Protein AF-A0A957MAH6-F1 (afdb_monomer)

Solvent-accessible surface area (backbone atoms only — not comparable to full-atom values): 4804 Å² total; per-residue (Å²): 60,29,36,29,43,46,39,74,62,76,23,29,43,35,35,32,36,20,35,79,84,72,44,86,72,48,76,79,41,78,46,40,67,57,34,80,68,52,80,43,92,81,86,79,91,58,71,95,49,66,96,57,68,67,38,83,46,75,49,62,50,64,86,84,59,74,62,47,55,48,72,47,80,68,88,87,81,132

Secondary structure (DSSP, 8-state):
-EEES---SS-EEEEEEEETTS-EEEEEEEE-SPP-S---------GGGTTS-EEEEEEEE--SSS---EEE------

Radius of gyration: 13.5 Å; Cα contacts (8 Å, |Δi|>4): 157; chains: 1; bounding box: 30×24×37 Å

pLDDT: mean 95.67, std 3.47, range [82.44, 98.75]

Nearest PDB structures (foldseek):
  2ii7-assembly2_D  TM=3.509E-01  e=5.591E+00  Anabaena sp.
  2ii7-assembly1_H  TM=3.502E-01  e=7.796E+00  Anabaena sp.
  2ii7-assembly2_E  TM=3.492E-01  e=9.730E+00  Anabaena sp.

Mean predicted aligned error: 2.75 Å

Sequence (78 aa):
ERPGGATDGVDAREALLLNNSAGYLATLERAKTPGDDTWRQRSFDLSAYAGQRVIVYFNVYNDGRNGRAWNYLDGVEV

Structure (mmCIF, N/CA/C/O backbone):
data_AF-A0A957MAH6-F1
#
_entry.id   AF-A0A957MAH6-F1
#
loop_
_atom_site.group_PDB
_atom_site.id
_atom_site.type_symbol
_atom_site.label_atom_id
_atom_site.label_alt_id
_atom_site.label_comp_id
_atom_site.label_asym_id
_atom_site.label_entity_id
_atom_site.label_seq_id
_atom_site.pdbx_PDB_ins_code
_atom_site.Cartn_x
_atom_site.Cartn_y
_atom_site.Cartn_z
_atom_site.occupancy
_atom_site.B_iso_or_equiv
_atom_site.auth_seq_id
_atom_site.auth_comp_id
_atom_site.auth_asym_id
_atom_site.auth_atom_id
_atom_site.pdbx_PDB_model_num
ATOM 1 N N . GLU A 1 1 ? 5.339 -8.103 0.837 1.00 96.00 1 GLU A N 1
ATOM 2 C CA . GLU A 1 1 ? 5.209 -7.436 -0.475 1.00 96.00 1 GLU A CA 1
ATOM 3 C C . GLU A 1 1 ? 6.382 -7.766 -1.394 1.00 96.00 1 GLU A C 1
ATOM 5 O O . GLU A 1 1 ? 7.441 -8.137 -0.895 1.00 96.00 1 GLU A O 1
ATOM 10 N N . ARG A 1 2 ? 6.205 -7.619 -2.709 1.00 97.88 2 ARG A N 1
ATOM 11 C CA . ARG A 1 2 ? 7.263 -7.685 -3.727 1.00 97.88 2 ARG A CA 1
ATOM 12 C C . ARG A 1 2 ? 7.072 -6.525 -4.710 1.00 97.88 2 ARG A C 1
ATOM 14 O O . ARG A 1 2 ? 6.240 -6.643 -5.618 1.00 97.88 2 ARG A O 1
ATOM 21 N N . PRO A 1 3 ? 7.804 -5.412 -4.531 1.00 96.56 3 PRO A N 1
ATOM 22 C CA . PRO A 1 3 ? 7.677 -4.255 -5.400 1.00 96.56 3 PRO A CA 1
ATOM 23 C C . PRO A 1 3 ? 8.378 -4.515 -6.730 1.00 96.56 3 PRO A C 1
ATOM 25 O O . PRO A 1 3 ? 9.487 -5.050 -6.760 1.00 96.56 3 PRO A O 1
ATOM 28 N N . GLY A 1 4 ? 7.752 -4.088 -7.820 1.00 96.31 4 GLY A N 1
ATOM 29 C CA . GLY A 1 4 ? 8.328 -4.173 -9.155 1.0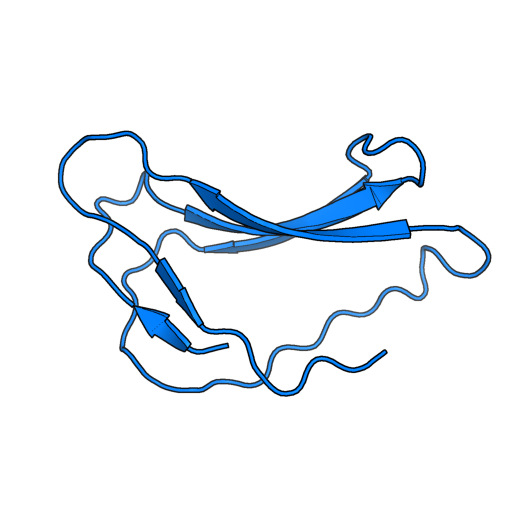0 96.31 4 GLY A CA 1
ATOM 30 C C . GLY A 1 4 ? 8.130 -2.884 -9.941 1.00 96.31 4 GLY A C 1
ATOM 31 O O . GLY A 1 4 ? 7.388 -1.982 -9.538 1.00 96.31 4 GLY A O 1
ATOM 32 N N . GLY A 1 5 ? 8.811 -2.828 -11.079 1.00 93.12 5 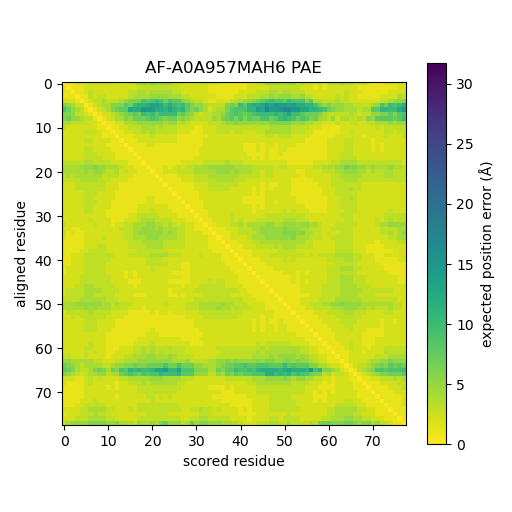GLY A N 1
ATOM 33 C CA . GLY A 1 5 ? 8.745 -1.702 -11.994 1.00 93.12 5 GLY A CA 1
ATOM 34 C C . GLY A 1 5 ? 9.736 -0.584 -11.690 1.00 93.12 5 GLY A C 1
ATOM 35 O O . GLY A 1 5 ? 10.292 -0.468 -10.594 1.00 93.12 5 GLY A O 1
ATOM 36 N N . ALA A 1 6 ? 9.972 0.233 -12.713 1.00 84.88 6 ALA A N 1
ATOM 37 C CA . ALA A 1 6 ? 10.777 1.440 -12.614 1.00 84.88 6 ALA A CA 1
ATOM 38 C C . ALA A 1 6 ? 9.883 2.615 -12.206 1.00 84.88 6 ALA A C 1
ATOM 40 O O . ALA A 1 6 ? 8.734 2.699 -12.629 1.00 84.88 6 ALA A O 1
ATOM 41 N N . THR A 1 7 ? 10.430 3.528 -11.416 1.00 82.44 7 THR A N 1
ATOM 42 C CA . THR A 1 7 ? 9.805 4.803 -11.041 1.00 82.44 7 THR A CA 1
ATOM 43 C C . THR A 1 7 ? 10.795 5.909 -11.353 1.00 82.44 7 THR A C 1
ATOM 45 O O . THR A 1 7 ? 12.010 5.717 -11.251 1.00 82.44 7 THR A O 1
ATOM 48 N N . ASP A 1 8 ? 10.269 7.059 -11.738 1.00 86.44 8 ASP A N 1
ATOM 49 C CA . ASP A 1 8 ? 11.001 8.301 -11.964 1.00 86.44 8 ASP A CA 1
ATOM 50 C C . ASP A 1 8 ? 11.074 9.186 -10.703 1.00 86.44 8 ASP A C 1
ATOM 52 O O . ASP A 1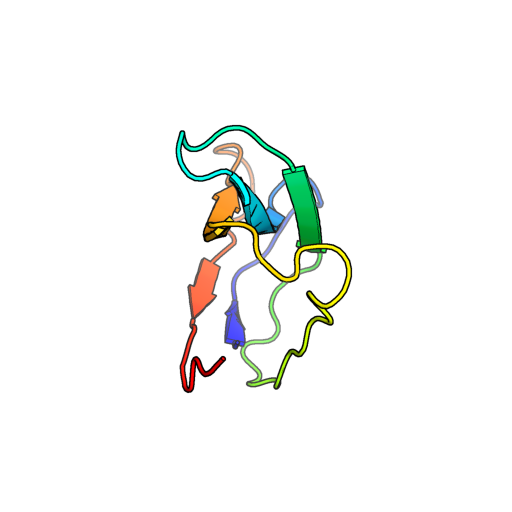 8 ? 11.515 10.335 -10.757 1.00 86.44 8 ASP A O 1
ATOM 56 N N . GLY A 1 9 ? 10.654 8.654 -9.550 1.00 86.44 9 GLY A N 1
ATOM 57 C CA . GLY A 1 9 ? 10.557 9.390 -8.292 1.00 86.44 9 GLY A CA 1
ATOM 58 C C . GLY A 1 9 ? 9.219 10.111 -8.095 1.00 86.44 9 GLY A C 1
ATOM 59 O O . GLY A 1 9 ? 9.032 10.762 -7.058 1.00 86.44 9 GLY A O 1
ATOM 60 N N . VAL A 1 10 ? 8.275 9.981 -9.033 1.00 91.06 10 VAL A N 1
ATOM 61 C CA . VAL A 1 10 ? 6.889 10.450 -8.899 1.00 91.06 10 VAL A CA 1
ATOM 62 C C . VAL A 1 10 ? 5.961 9.284 -8.567 1.00 91.06 10 VAL A C 1
ATOM 64 O O . VAL A 1 10 ? 5.211 9.377 -7.582 1.00 91.06 10 VAL A O 1
ATOM 67 N N . ASP A 1 11 ? 6.073 8.185 -9.319 1.00 94.25 11 ASP A N 1
ATOM 68 C CA . ASP A 1 11 ? 5.301 6.961 -9.096 1.00 94.25 11 ASP A CA 1
ATOM 69 C C . ASP A 1 11 ? 5.550 6.398 -7.696 1.00 94.25 11 ASP A C 1
ATOM 71 O O . ASP A 1 11 ? 6.689 6.350 -7.213 1.00 94.25 11 ASP A O 1
ATOM 75 N N . ALA A 1 12 ? 4.479 5.964 -7.036 1.00 93.94 12 ALA A N 1
ATOM 76 C CA . ALA A 1 12 ? 4.527 5.528 -5.651 1.00 93.94 12 ALA A CA 1
ATOM 77 C C . ALA A 1 12 ? 3.695 4.272 -5.416 1.00 93.94 12 ALA A C 1
ATOM 79 O O . ALA A 1 12 ? 2.569 4.164 -5.891 1.00 93.94 12 ALA A O 1
ATOM 80 N N . ARG A 1 13 ? 4.218 3.362 -4.598 1.00 95.12 13 AR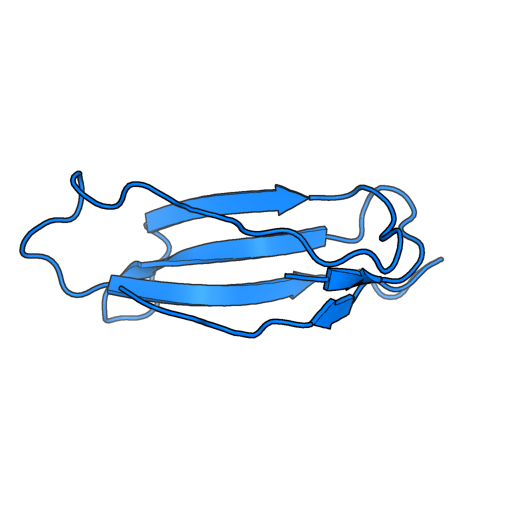G A N 1
ATOM 81 C CA . ARG A 1 13 ? 3.421 2.326 -3.930 1.00 95.12 13 ARG A CA 1
ATOM 82 C C . ARG A 1 13 ? 3.094 2.781 -2.517 1.00 95.12 13 ARG A C 1
ATOM 84 O O . ARG A 1 13 ? 3.934 3.413 -1.867 1.00 95.12 13 ARG A O 1
ATOM 91 N N . GLU A 1 14 ? 1.897 2.458 -2.055 1.00 96.94 14 GLU A N 1
ATOM 92 C CA . GLU A 1 14 ? 1.398 2.953 -0.780 1.00 96.94 14 GLU A CA 1
ATOM 93 C C . GLU A 1 14 ? 0.605 1.907 -0.006 1.00 96.94 14 GLU A C 1
ATOM 95 O O . GLU A 1 14 ? -0.141 1.107 -0.576 1.00 96.94 14 GLU A O 1
ATOM 100 N N . ALA A 1 15 ? 0.717 2.003 1.315 1.00 97.94 15 ALA A N 1
ATOM 101 C CA . ALA A 1 15 ? -0.244 1.467 2.260 1.00 97.94 15 ALA A CA 1
ATOM 102 C C . ALA A 1 15 ? -0.777 2.643 3.082 1.00 97.94 15 ALA A C 1
ATOM 104 O O . ALA A 1 15 ? -0.028 3.307 3.804 1.00 97.94 15 ALA A O 1
ATOM 105 N N . LEU A 1 16 ? -2.067 2.924 2.946 1.00 98.38 16 LEU A N 1
ATOM 106 C CA . LEU A 1 16 ? -2.755 3.973 3.686 1.00 98.38 16 LEU A CA 1
ATOM 107 C C . LEU A 1 16 ? -3.656 3.346 4.742 1.00 98.38 16 LEU A C 1
ATOM 109 O O . LEU A 1 16 ? -4.215 2.268 4.543 1.00 98.38 16 LEU A O 1
ATOM 113 N N . LEU A 1 17 ? -3.832 4.059 5.845 1.00 98.56 17 LEU A N 1
ATOM 114 C CA . LEU A 1 17 ? -4.849 3.761 6.833 1.00 98.56 17 LEU A CA 1
ATOM 115 C C . LEU A 1 17 ? -5.997 4.749 6.653 1.00 98.56 17 LEU A C 1
ATOM 117 O O . LEU A 1 17 ? -5.791 5.966 6.675 1.00 98.56 17 LEU A O 1
ATOM 121 N N . LEU A 1 18 ? -7.202 4.222 6.472 1.00 98.75 18 LEU A N 1
ATOM 122 C CA . LEU A 1 18 ? -8.426 4.995 6.318 1.00 98.75 18 LEU A CA 1
ATOM 123 C C . LEU A 1 18 ? -9.399 4.659 7.452 1.00 98.75 18 LEU A C 1
ATOM 125 O O . LEU A 1 18 ? -9.346 3.581 8.045 1.00 98.75 18 LEU A O 1
ATOM 129 N N . ASN A 1 19 ? -10.318 5.571 7.739 1.00 98.06 19 ASN A N 1
ATOM 130 C CA . ASN A 1 19 ? -11.447 5.304 8.618 1.00 98.06 19 ASN A CA 1
ATOM 131 C C . ASN A 1 19 ? -12.521 4.468 7.895 1.00 98.06 19 ASN A C 1
ATOM 133 O O . ASN A 1 19 ? -12.455 4.235 6.688 1.00 98.06 19 ASN A O 1
ATOM 137 N N . ASN A 1 20 ? -13.556 4.053 8.628 1.00 96.81 20 ASN A N 1
ATOM 138 C CA . ASN A 1 20 ? -14.647 3.226 8.095 1.00 96.81 20 ASN A CA 1
ATOM 139 C C . ASN A 1 20 ? -15.492 3.891 6.982 1.00 96.81 20 ASN A C 1
ATOM 141 O O . ASN A 1 20 ? -16.286 3.214 6.338 1.00 96.81 20 ASN A O 1
ATOM 145 N N . SER A 1 21 ? -15.331 5.195 6.752 1.00 97.44 21 SER A N 1
ATOM 146 C CA . SER A 1 21 ? -15.964 5.947 5.659 1.00 97.44 21 SER A CA 1
ATOM 147 C C . SER A 1 21 ? -14.979 6.265 4.524 1.00 97.44 21 SER A C 1
ATOM 149 O O . SER A 1 21 ? -15.227 7.178 3.741 1.00 97.44 21 SER A O 1
ATOM 151 N N . ALA A 1 22 ? -13.850 5.548 4.457 1.00 97.25 22 ALA A N 1
ATOM 152 C CA . ALA A 1 22 ? -12.752 5.756 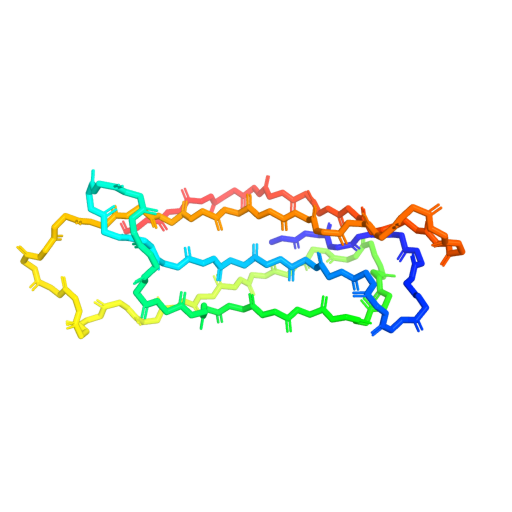3.509 1.00 97.25 22 ALA A CA 1
ATOM 153 C C . ALA A 1 22 ? -12.079 7.145 3.583 1.00 97.25 22 ALA A C 1
ATOM 155 O O . ALA A 1 22 ? -11.384 7.558 2.658 1.00 97.25 22 ALA A O 1
ATOM 156 N N . GLY A 1 23 ? -12.242 7.866 4.696 1.00 98.31 23 GLY A N 1
ATOM 157 C CA . GLY A 1 23 ? -11.490 9.090 4.965 1.00 98.31 23 GLY A CA 1
ATOM 158 C C . GLY A 1 23 ? -10.065 8.777 5.419 1.00 9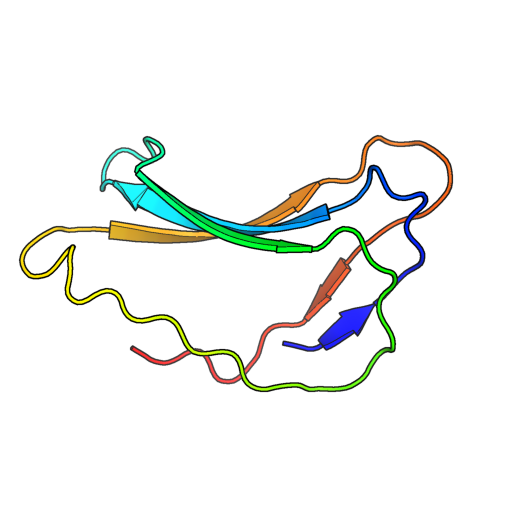8.31 23 GLY A C 1
ATOM 159 O O . GLY A 1 23 ? -9.854 7.856 6.203 1.00 98.31 23 GLY A O 1
ATOM 160 N N . TYR A 1 24 ? -9.089 9.549 4.947 1.00 98.25 24 TYR A N 1
ATOM 161 C CA . TYR A 1 24 ? -7.677 9.385 5.305 1.00 98.25 24 TYR A CA 1
ATOM 162 C C . TYR A 1 24 ? -7.433 9.528 6.818 1.00 98.25 24 TYR A C 1
ATOM 164 O O . TYR A 1 24 ? -7.922 10.474 7.437 1.00 98.25 24 TYR A O 1
ATOM 172 N N . LEU A 1 25 ? -6.648 8.609 7.392 1.00 98.31 25 LEU A N 1
ATOM 173 C CA . LEU A 1 25 ? -6.130 8.696 8.762 1.00 98.31 25 LEU A CA 1
ATOM 174 C C . LEU A 1 25 ? -4.609 8.860 8.774 1.00 98.31 25 LEU A C 1
ATOM 176 O O . LEU A 1 25 ? -4.097 9.775 9.414 1.00 98.31 25 LEU A O 1
ATOM 180 N N . ALA A 1 26 ? -3.887 7.981 8.074 1.00 98.31 26 ALA A N 1
ATOM 181 C CA . ALA A 1 26 ? -2.428 7.984 8.065 1.00 98.31 26 ALA A CA 1
ATOM 182 C C . ALA A 1 26 ? -1.842 7.304 6.824 1.00 98.31 26 ALA A C 1
ATOM 184 O O . ALA A 1 26 ? -2.497 6.514 6.146 1.00 98.31 26 ALA A O 1
ATOM 185 N N . THR A 1 27 ? -0.567 7.580 6.567 1.00 98.19 27 THR A N 1
ATOM 186 C CA . THR A 1 27 ? 0.258 6.820 5.623 1.00 98.19 27 THR A CA 1
ATOM 187 C C . THR A 1 27 ? 1.087 5.817 6.419 1.00 98.19 27 THR A C 1
ATOM 189 O O . THR A 1 27 ? 1.898 6.231 7.243 1.00 98.19 27 THR A O 1
ATOM 192 N N . LEU A 1 28 ? 0.888 4.517 6.187 1.00 98.00 28 LEU A N 1
ATOM 193 C CA . LEU A 1 28 ? 1.719 3.459 6.778 1.00 98.00 28 LEU A CA 1
ATOM 194 C C . LEU A 1 28 ? 3.023 3.300 5.991 1.00 98.00 28 LEU A C 1
ATOM 196 O O . LEU A 1 28 ? 4.098 3.145 6.563 1.00 98.00 28 LEU A O 1
ATOM 200 N N . GLU A 1 29 ? 2.928 3.397 4.666 1.00 96.75 29 GLU A N 1
ATOM 201 C CA . GLU A 1 29 ? 4.070 3.391 3.763 1.00 96.75 29 GLU A CA 1
ATOM 202 C C . GLU A 1 29 ? 3.772 4.222 2.516 1.00 96.75 29 GLU A C 1
ATOM 204 O O . GLU A 1 29 ? 2.683 4.134 1.950 1.00 96.75 29 GLU A O 1
ATOM 209 N N . ARG A 1 30 ? 4.774 4.978 2.059 1.00 95.62 30 ARG A N 1
ATOM 210 C CA . ARG A 1 30 ? 4.833 5.524 0.703 1.00 95.62 30 ARG A CA 1
ATOM 211 C C . ARG A 1 30 ? 6.253 5.392 0.175 1.00 95.62 30 ARG A C 1
ATOM 213 O O . ARG A 1 30 ? 7.161 6.057 0.671 1.00 95.62 30 ARG A O 1
ATOM 220 N N . ALA A 1 31 ? 6.438 4.575 -0.853 1.00 94.56 31 ALA A N 1
ATOM 221 C CA . ALA A 1 31 ? 7.744 4.348 -1.453 1.00 94.56 31 ALA A CA 1
ATOM 222 C C . ALA A 1 31 ? 7.746 4.732 -2.934 1.00 94.56 31 ALA A C 1
ATOM 224 O O . ALA A 1 31 ? 6.929 4.250 -3.716 1.00 94.56 31 ALA A O 1
ATOM 225 N N . LYS A 1 32 ? 8.700 5.595 -3.299 1.00 94.56 32 LYS A N 1
ATOM 226 C CA . LYS A 1 32 ? 8.925 6.100 -4.664 1.00 94.56 32 LYS A CA 1
ATOM 227 C C . LYS A 1 32 ? 10.225 5.589 -5.284 1.00 94.56 32 LYS A C 1
ATOM 229 O O . LYS A 1 32 ? 10.766 6.194 -6.199 1.00 94.56 32 LYS A O 1
ATOM 234 N N . THR A 1 33 ? 10.792 4.534 -4.709 1.00 93.19 33 THR A N 1
ATOM 235 C CA . THR A 1 33 ? 12.001 3.887 -5.221 1.00 93.19 33 THR A CA 1
ATOM 236 C C . THR A 1 33 ? 11.630 2.736 -6.149 1.00 93.19 33 THR A C 1
ATOM 238 O O . THR A 1 33 ? 10.581 2.114 -5.925 1.00 93.19 33 THR A O 1
ATOM 241 N N . PRO A 1 34 ? 12.467 2.427 -7.160 1.00 93.31 34 PRO A N 1
ATOM 242 C CA . PRO A 1 34 ? 12.238 1.286 -8.039 1.00 93.31 34 PRO A CA 1
ATOM 243 C C . PRO A 1 34 ? 12.041 -0.002 -7.253 1.00 93.31 34 PRO A C 1
ATOM 245 O O . PRO A 1 34 ? 12.639 -0.199 -6.191 1.00 93.31 34 PRO A O 1
ATOM 248 N N . GLY A 1 35 ? 11.175 -0.861 -7.778 1.00 94.44 35 GLY A N 1
ATOM 249 C CA . GLY A 1 35 ? 11.084 -2.228 -7.303 1.00 94.44 35 GLY A CA 1
ATOM 250 C C . GLY A 1 35 ? 12.333 -3.011 -7.692 1.00 94.44 35 GLY A C 1
ATOM 251 O O . GLY A 1 35 ? 12.987 -2.715 -8.689 1.00 94.44 35 GLY A O 1
ATOM 252 N N . ASP A 1 36 ? 12.651 -4.023 -6.901 1.00 95.81 36 ASP A N 1
ATOM 253 C CA . ASP A 1 36 ? 13.760 -4.948 -7.152 1.00 95.81 36 ASP A CA 1
ATOM 254 C C . ASP A 1 36 ? 13.282 -6.405 -7.233 1.00 95.81 36 ASP A C 1
ATOM 256 O O . ASP A 1 36 ? 14.075 -7.336 -7.098 1.00 95.81 36 ASP A O 1
ATOM 260 N N . ASP A 1 37 ? 11.968 -6.599 -7.394 1.00 96.75 37 ASP A N 1
ATOM 261 C CA . ASP A 1 37 ? 11.301 -7.893 -7.529 1.00 96.75 37 ASP A CA 1
ATOM 262 C C . ASP A 1 37 ? 11.668 -8.911 -6.432 1.00 96.75 37 ASP A C 1
ATOM 264 O O . ASP A 1 37 ? 11.567 -10.123 -6.619 1.00 96.75 37 ASP A O 1
ATOM 268 N N . THR A 1 38 ? 12.028 -8.427 -5.240 1.00 98.00 38 THR A N 1
ATOM 269 C CA . THR 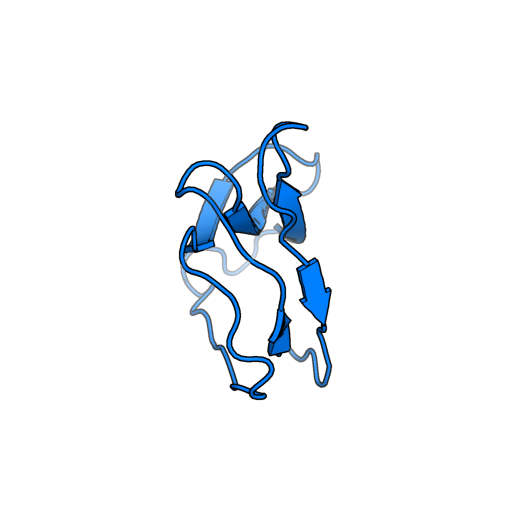A 1 38 ? 12.357 -9.269 -4.085 1.00 98.00 38 THR A CA 1
ATOM 270 C C . THR A 1 38 ? 11.256 -9.212 -3.027 1.00 98.00 38 THR A C 1
ATOM 272 O O . THR A 1 38 ? 10.806 -8.135 -2.629 1.00 98.00 38 THR A O 1
ATOM 275 N N . TRP A 1 39 ? 10.817 -10.381 -2.548 1.00 98.31 39 TRP A N 1
ATOM 276 C CA . TRP A 1 39 ? 9.832 -10.481 -1.470 1.00 98.31 39 TRP A CA 1
ATOM 277 C C . TRP A 1 39 ? 10.405 -9.976 -0.144 1.00 98.31 39 TRP A C 1
ATOM 279 O O . TRP A 1 39 ? 11.493 -10.370 0.269 1.00 98.31 39 TRP A O 1
ATOM 289 N N . ARG A 1 40 ? 9.643 -9.124 0.542 1.00 96.88 40 ARG A N 1
ATOM 290 C CA . ARG A 1 40 ? 9.952 -8.613 1.881 1.00 96.88 40 ARG A CA 1
ATOM 291 C C . ARG A 1 40 ? 8.713 -8.613 2.756 1.00 96.88 40 ARG A C 1
ATOM 293 O O . ARG A 1 40 ? 7.631 -8.226 2.310 1.00 96.88 40 ARG A O 1
ATOM 300 N N . GLN A 1 41 ? 8.881 -8.996 4.015 1.00 97.62 41 GLN A N 1
ATOM 301 C CA . GLN A 1 41 ? 7.843 -8.823 5.024 1.00 97.62 41 GLN A CA 1
ATOM 302 C C . GLN A 1 41 ? 7.781 -7.354 5.456 1.00 97.62 41 GLN A C 1
ATOM 304 O O . GLN A 1 41 ? 8.809 -6.686 5.586 1.00 97.62 41 GLN A O 1
ATOM 309 N N . ARG A 1 42 ? 6.563 -6.852 5.659 1.00 97.19 42 ARG A N 1
ATOM 310 C CA . ARG A 1 42 ? 6.285 -5.520 6.205 1.00 97.19 42 ARG A CA 1
ATOM 311 C C . ARG A 1 42 ? 5.366 -5.697 7.404 1.00 97.19 42 ARG A C 1
ATOM 313 O O . ARG A 1 42 ? 4.519 -6.583 7.389 1.00 97.19 42 ARG A O 1
ATOM 320 N N . SER A 1 43 ? 5.565 -4.880 8.428 1.00 98.00 43 SER A N 1
ATOM 321 C CA . SER A 1 43 ? 4.744 -4.872 9.635 1.00 98.00 43 SER A CA 1
ATOM 322 C C . SER A 1 43 ? 4.548 -3.429 10.079 1.00 98.00 43 SER A C 1
ATOM 324 O O . SER A 1 43 ? 5.469 -2.615 9.966 1.00 98.00 43 SER A O 1
ATOM 326 N N . PHE A 1 44 ? 3.341 -3.119 10.540 1.00 97.44 44 PHE A N 1
ATOM 327 C CA . PHE A 1 44 ? 2.930 -1.782 10.944 1.00 97.44 44 PHE A CA 1
ATOM 328 C C . PHE A 1 44 ? 2.202 -1.883 12.281 1.00 97.44 44 PHE A C 1
ATOM 330 O O . PHE A 1 44 ? 1.262 -2.664 12.412 1.00 97.44 44 PHE A O 1
ATOM 337 N N . ASP A 1 45 ? 2.619 -1.088 13.265 1.00 97.69 45 ASP A N 1
ATOM 338 C CA . ASP A 1 4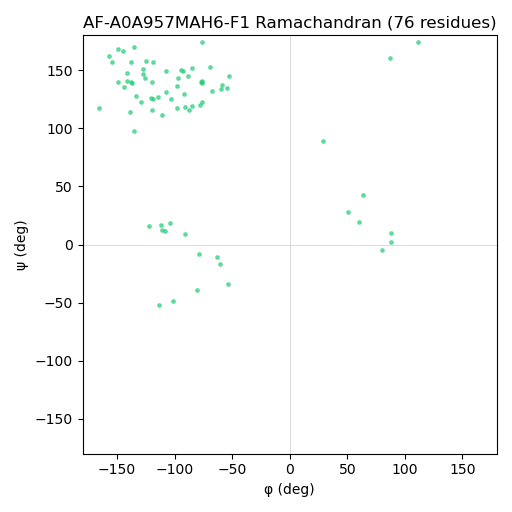5 ? 1.898 -0.997 14.532 1.00 97.69 45 ASP A CA 1
ATOM 339 C C . ASP A 1 45 ? 0.656 -0.111 14.367 1.00 97.69 45 ASP A C 1
ATOM 341 O O . ASP A 1 45 ? 0.756 1.066 14.013 1.00 97.69 45 ASP A O 1
ATOM 345 N N . LEU A 1 46 ? -0.519 -0.687 14.625 1.00 97.69 46 LEU A N 1
ATOM 346 C CA . LEU A 1 46 ? -1.811 -0.001 14.572 1.00 97.69 46 LEU A CA 1
ATOM 347 C C . LEU A 1 46 ? -2.414 0.237 15.967 1.00 97.69 46 LEU A C 1
ATOM 349 O O . LEU A 1 46 ? -3.578 0.628 16.064 1.00 97.69 46 LEU A O 1
ATOM 353 N N . SER A 1 47 ? -1.649 0.038 17.046 1.00 97.75 47 SER A N 1
ATOM 354 C CA . SER A 1 47 ? -2.108 0.176 18.438 1.00 97.75 47 SER A CA 1
ATOM 355 C C . SER A 1 47 ? -2.756 1.533 18.741 1.00 97.75 47 SER A C 1
ATOM 357 O O . SER A 1 47 ? -3.746 1.598 19.471 1.00 97.75 47 SER A O 1
ATOM 359 N N . ALA A 1 48 ? -2.282 2.608 18.103 1.00 97.81 48 ALA A N 1
ATOM 360 C CA . ALA A 1 48 ? -2.858 3.953 18.204 1.00 97.81 48 ALA A CA 1
ATOM 361 C C . ALA A 1 48 ? -4.322 4.053 17.718 1.00 97.81 48 ALA A C 1
ATOM 363 O O . ALA A 1 48 ? -5.018 5.014 18.045 1.00 97.81 48 ALA A O 1
ATOM 364 N N . TYR A 1 49 ? -4.799 3.067 16.956 1.00 97.00 49 TYR A N 1
ATOM 365 C CA . TYR A 1 49 ? -6.153 2.994 16.402 1.00 97.00 49 TYR A CA 1
ATOM 366 C C . TYR A 1 49 ? -6.993 1.882 17.047 1.00 97.00 49 TYR A C 1
ATOM 368 O O . TYR A 1 49 ? -8.065 1.544 16.541 1.00 97.00 49 TYR A O 1
ATOM 376 N N . ALA A 1 50 ? -6.535 1.304 18.164 1.00 97.25 50 ALA A N 1
ATOM 377 C CA . ALA A 1 50 ? -7.258 0.258 18.878 1.00 97.25 50 ALA A CA 1
ATOM 378 C C . ALA A 1 50 ? -8.694 0.695 19.226 1.00 97.25 50 ALA A C 1
ATOM 380 O O . ALA A 1 50 ? -8.944 1.813 19.677 1.00 97.25 50 ALA A O 1
ATOM 381 N N . GLY A 1 51 ? -9.655 -0.201 18.992 1.00 97.56 51 GLY A N 1
ATOM 382 C CA . GLY A 1 51 ? -11.081 0.071 19.190 1.00 97.56 51 GLY A CA 1
ATOM 383 C C . GLY A 1 51 ? -11.761 0.851 18.056 1.00 97.56 51 GLY A C 1
ATOM 384 O O . GLY A 1 51 ? -12.982 0.999 18.084 1.00 97.56 51 GLY A O 1
ATOM 385 N N . GLN A 1 52 ? -11.023 1.312 17.040 1.00 97.56 52 GLN A N 1
ATOM 386 C CA . GLN A 1 52 ? -11.592 1.942 15.846 1.00 97.56 52 GLN A CA 1
ATOM 387 C C . GLN A 1 52 ? -11.779 0.922 14.717 1.00 97.56 52 GLN A C 1
ATOM 389 O O . GLN A 1 52 ? -11.020 -0.037 14.583 1.00 97.56 52 GLN A O 1
ATOM 394 N N . ARG A 1 53 ? -12.777 1.151 13.856 1.00 97.81 53 ARG A N 1
ATOM 395 C CA . ARG A 1 53 ? -12.869 0.457 12.563 1.00 97.81 53 ARG A CA 1
ATOM 396 C C . ARG A 1 53 ? -12.030 1.208 11.539 1.00 97.81 53 ARG A C 1
ATOM 398 O O . ARG A 1 53 ? -12.313 2.372 11.245 1.00 97.81 53 ARG A O 1
ATOM 405 N N . VAL A 1 54 ? -11.036 0.522 10.993 1.00 98.00 54 VAL A N 1
ATOM 406 C CA . VAL A 1 54 ? -10.097 1.062 10.009 1.00 98.00 54 VAL A CA 1
ATOM 407 C C . VAL A 1 54 ? -10.076 0.201 8.752 1.00 98.00 54 VAL A C 1
ATOM 409 O O . VAL A 1 54 ? -10.442 -0.973 8.781 1.00 98.00 54 VAL A O 1
ATOM 412 N N . ILE A 1 55 ? -9.640 0.796 7.648 1.00 98.38 55 ILE A N 1
ATOM 413 C CA . ILE A 1 55 ? -9.410 0.131 6.368 1.00 98.38 55 ILE A CA 1
ATOM 414 C C . ILE A 1 55 ? -7.930 0.303 6.039 1.00 98.38 55 ILE A C 1
ATOM 416 O O . ILE A 1 55 ? -7.438 1.431 5.984 1.00 98.38 55 ILE A O 1
ATOM 420 N N . VAL A 1 56 ? -7.226 -0.801 5.799 1.00 97.62 56 VAL A N 1
ATOM 421 C CA . VAL A 1 56 ? -5.887 -0.756 5.202 1.00 97.62 56 VAL A CA 1
ATOM 422 C C . VAL A 1 56 ? -6.059 -0.758 3.688 1.00 97.62 56 VAL A C 1
ATOM 424 O O . VAL A 1 56 ? -6.591 -1.709 3.117 1.00 97.62 56 VAL A O 1
ATOM 427 N N . TYR A 1 57 ? -5.653 0.330 3.043 1.00 98.00 57 TYR A N 1
ATOM 428 C CA . TYR A 1 57 ? -5.797 0.528 1.608 1.00 98.00 57 TYR A CA 1
ATOM 429 C C . TYR A 1 57 ? -4.430 0.485 0.933 1.00 98.00 57 TYR A C 1
ATOM 431 O O . TYR A 1 57 ? -3.604 1.381 1.107 1.00 98.00 57 TYR A O 1
ATOM 439 N N . PHE A 1 58 ? -4.207 -0.564 0.148 1.00 97.69 58 PHE A N 1
ATOM 440 C CA . PHE A 1 58 ? -3.011 -0.711 -0.669 1.00 97.69 58 PHE A CA 1
ATOM 441 C C . PHE A 1 58 ? -3.262 -0.132 -2.051 1.00 97.69 58 PHE A C 1
ATOM 443 O O . PHE A 1 58 ? -4.255 -0.471 -2.697 1.00 97.69 58 PHE A O 1
ATOM 450 N N . ASN A 1 59 ? -2.360 0.723 -2.520 1.00 97.06 59 ASN A N 1
ATOM 451 C CA . ASN A 1 59 ? -2.479 1.297 -3.850 1.00 97.06 59 ASN A CA 1
ATOM 452 C C . ASN A 1 59 ? -1.120 1.496 -4.520 1.00 97.06 59 ASN A C 1
ATOM 454 O O . ASN A 1 59 ? -0.061 1.421 -3.892 1.00 97.06 59 ASN A O 1
ATOM 458 N N . VAL A 1 60 ? -1.184 1.745 -5.825 1.00 96.12 60 VAL A N 1
ATOM 459 C CA . VAL A 1 60 ? -0.059 2.252 -6.594 1.00 96.12 60 VAL A CA 1
ATOM 460 C C . VAL A 1 60 ? -0.537 3.458 -7.386 1.00 96.12 60 VAL A C 1
ATOM 462 O O . VAL A 1 60 ? -1.476 3.362 -8.177 1.00 96.12 60 VAL A O 1
ATOM 465 N N . TYR A 1 61 ? 0.128 4.583 -7.175 1.00 93.88 61 TYR A N 1
ATOM 466 C CA . TYR A 1 61 ? -0.024 5.788 -7.964 1.00 93.88 61 TYR A CA 1
ATOM 467 C C . TYR A 1 61 ? 0.987 5.757 -9.108 1.00 93.88 61 TYR A C 1
ATOM 469 O O . TYR A 1 61 ? 2.193 5.743 -8.858 1.00 93.88 61 TYR A O 1
ATOM 477 N N . ASN A 1 62 ? 0.480 5.767 -10.340 1.00 94.62 62 ASN A N 1
ATOM 478 C CA . ASN A 1 62 ? 1.276 6.005 -11.538 1.00 94.62 62 ASN A CA 1
ATOM 479 C C . ASN A 1 62 ? 0.817 7.323 -12.165 1.00 94.62 62 ASN A C 1
ATOM 481 O O . ASN A 1 62 ? -0.382 7.490 -12.406 1.00 94.62 62 ASN A O 1
ATOM 485 N N . ASP A 1 63 ? 1.737 8.249 -12.424 1.00 94.06 63 ASP A N 1
ATOM 486 C CA . ASP A 1 63 ? 1.398 9.586 -12.937 1.00 94.06 63 ASP A CA 1
ATOM 487 C C . ASP A 1 63 ? 1.091 9.605 -14.452 1.00 94.06 63 ASP A C 1
ATOM 489 O O . ASP A 1 63 ? 0.612 10.603 -14.998 1.00 94.06 63 ASP A O 1
ATOM 493 N N . GLY A 1 64 ? 1.329 8.474 -15.124 1.00 93.25 64 GLY A N 1
ATOM 494 C CA . GLY A 1 64 ? 1.101 8.280 -16.553 1.00 93.25 64 GLY A CA 1
ATOM 495 C C . GLY A 1 64 ? 2.284 8.684 -17.435 1.00 93.25 64 GLY A C 1
ATOM 496 O O . GLY A 1 64 ? 2.129 8.740 -18.658 1.00 93.25 64 GLY A O 1
ATOM 497 N N . ARG A 1 65 ? 3.453 8.965 -16.857 1.00 91.19 65 ARG A N 1
ATOM 498 C CA . ARG A 1 65 ? 4.693 9.299 -17.561 1.00 91.19 65 ARG A CA 1
ATOM 499 C C . ARG A 1 65 ? 5.825 8.402 -17.067 1.00 91.19 65 ARG A C 1
ATOM 501 O O . ARG A 1 65 ? 5.816 7.945 -15.945 1.00 91.19 65 ARG A O 1
ATOM 508 N N . ASN A 1 66 ? 6.786 8.147 -17.956 1.00 86.88 66 ASN A N 1
ATOM 509 C CA . ASN A 1 66 ? 8.107 7.573 -17.664 1.00 86.88 66 ASN A CA 1
ATOM 510 C C . ASN A 1 66 ? 8.199 6.631 -16.450 1.00 86.88 66 ASN A C 1
ATOM 512 O O . ASN A 1 66 ? 8.603 7.030 -15.366 1.00 86.88 66 ASN A O 1
ATOM 516 N N . GLY A 1 67 ? 7.974 5.345 -16.684 1.00 85.94 67 GLY A N 1
ATOM 517 C CA . GLY A 1 67 ? 7.988 4.358 -15.612 1.00 85.94 67 GLY A CA 1
ATOM 518 C C . GLY A 1 67 ? 6.597 3.804 -15.370 1.00 85.94 67 GLY A C 1
ATOM 519 O O . GLY A 1 67 ? 5.629 4.1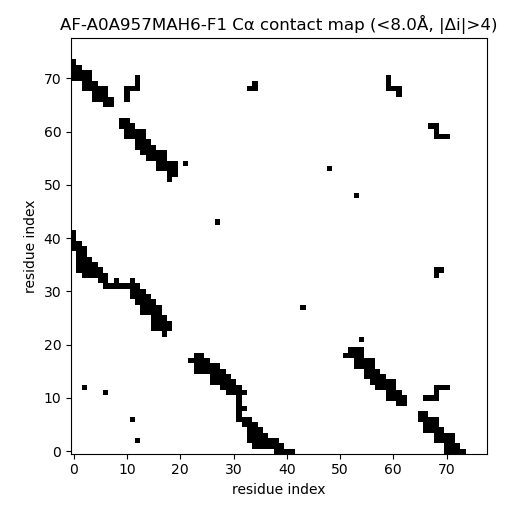47 -16.051 1.00 85.94 67 GLY A O 1
ATOM 520 N N . ARG A 1 68 ? 6.556 2.810 -14.494 1.00 93.31 68 ARG A N 1
ATOM 521 C CA . ARG A 1 68 ? 5.335 2.205 -13.989 1.00 93.31 68 ARG A CA 1
ATOM 522 C C . ARG A 1 68 ? 5.721 1.390 -12.775 1.00 93.31 68 ARG A C 1
ATOM 524 O O . ARG A 1 68 ? 6.438 0.399 -12.910 1.00 93.31 68 ARG A O 1
ATOM 531 N N . ALA A 1 69 ? 5.187 1.752 -11.623 1.00 95.06 69 ALA A N 1
ATOM 532 C CA . ALA A 1 69 ? 5.256 0.936 -10.428 1.00 95.06 69 ALA A CA 1
ATOM 533 C C . ALA A 1 69 ? 4.119 -0.100 -10.398 1.00 95.06 69 ALA A C 1
ATOM 535 O O . ALA A 1 69 ? 3.019 0.105 -10.932 1.00 95.06 69 ALA A O 1
ATOM 536 N N . TRP A 1 70 ? 4.379 -1.219 -9.726 1.00 96.38 70 TRP A N 1
ATOM 537 C CA . TRP A 1 70 ? 3.369 -2.159 -9.240 1.00 96.38 70 TRP A CA 1
ATOM 538 C C . TRP A 1 70 ? 3.865 -2.840 -7.961 1.00 96.38 70 TRP A C 1
ATOM 540 O O . TRP A 1 70 ? 5.041 -2.753 -7.599 1.00 96.38 70 TRP A O 1
ATOM 550 N N . ASN A 1 71 ? 2.971 -3.536 -7.263 1.00 97.19 71 ASN A N 1
ATOM 551 C CA . ASN A 1 71 ? 3.335 -4.282 -6.067 1.00 97.19 71 ASN A CA 1
ATOM 552 C C . ASN A 1 71 ? 2.522 -5.575 -5.976 1.00 97.19 71 ASN A C 1
ATOM 554 O O . ASN A 1 71 ? 1.312 -5.558 -6.203 1.00 97.19 71 ASN A O 1
ATOM 558 N N . TYR A 1 72 ? 3.186 -6.679 -5.638 1.00 97.94 72 TYR A N 1
ATOM 559 C CA . TYR A 1 72 ? 2.517 -7.924 -5.271 1.00 97.94 72 TYR A CA 1
ATOM 560 C C . TYR A 1 72 ? 2.439 -8.029 -3.752 1.00 97.94 72 TYR A C 1
ATOM 562 O O . TYR A 1 72 ? 3.415 -7.777 -3.042 1.00 97.94 72 TYR A O 1
ATOM 570 N N . LEU A 1 73 ? 1.283 -8.443 -3.252 1.00 97.69 73 LEU A N 1
ATOM 571 C CA . LEU A 1 73 ? 1.038 -8.670 -1.834 1.00 97.69 73 LEU A CA 1
ATOM 572 C C . LEU A 1 73 ? 0.664 -10.135 -1.637 1.00 97.69 73 LEU A C 1
ATOM 574 O O . LEU A 1 73 ? -0.050 -10.703 -2.457 1.00 97.69 73 LEU A O 1
ATOM 578 N N . ASP A 1 74 ? 1.172 -10.724 -0.563 1.00 98.25 74 ASP A N 1
ATOM 579 C CA . ASP A 1 74 ? 0.861 -12.085 -0.139 1.00 98.25 74 ASP A CA 1
ATOM 580 C C . ASP A 1 74 ? 1.083 -12.189 1.378 1.00 98.25 74 ASP A C 1
ATOM 582 O O . ASP A 1 74 ? 1.822 -11.370 1.939 1.00 98.25 74 ASP A O 1
ATOM 586 N N . GLY A 1 75 ? 0.432 -13.159 2.025 1.00 97.62 75 GLY A N 1
ATOM 587 C CA . GLY A 1 75 ? 0.548 -13.412 3.465 1.00 97.62 75 GLY A CA 1
ATOM 588 C C . GLY A 1 75 ? 0.044 -12.262 4.342 1.00 97.62 75 GLY A C 1
ATOM 589 O O . GLY A 1 75 ? 0.712 -11.887 5.299 1.00 97.62 75 GLY A O 1
ATOM 590 N N . VAL A 1 76 ? -1.094 -11.652 3.991 1.00 97.12 76 VAL A N 1
ATOM 591 C CA . VAL A 1 76 ? -1.679 -10.558 4.783 1.00 97.12 76 VAL A CA 1
ATOM 592 C C . VAL A 1 76 ? -2.360 -11.120 6.032 1.00 97.12 76 VAL A C 1
ATOM 594 O O . VAL A 1 76 ? -3.290 -11.917 5.923 1.00 97.12 76 VAL A O 1
ATOM 597 N N . GLU A 1 77 ? -1.923 -10.656 7.200 1.00 96.56 77 GLU A N 1
ATOM 598 C CA . GLU A 1 77 ? -2.443 -11.026 8.521 1.00 96.56 77 GLU A CA 1
ATOM 599 C C . GLU A 1 77 ? -2.572 -9.790 9.432 1.00 96.56 77 GLU A C 1
ATOM 601 O O . GLU A 1 77 ? -1.930 -8.765 9.180 1.00 96.56 77 GLU A O 1
ATOM 606 N N . VAL A 1 78 ? -3.441 -9.878 10.450 1.00 92.31 78 VAL A N 1
ATOM 607 C CA . VAL A 1 78 ? -3.746 -8.823 11.440 1.00 92.31 78 VAL A CA 1
ATOM 608 C C . VAL A 1 78 ? -3.773 -9.425 12.836 1.00 92.31 78 VAL A C 1
ATOM 610 O O . VAL A 1 78 ? -4.398 -10.501 12.980 1.00 92.31 78 VAL A O 1
#

Foldseek 3Di:
DFKAKAAPQPKWKFKFKAAPVRHGDGTQDIDRHHTPRDDDDDDGDPVVQPPGHIDTDTDIDDPPDDMDMDDDDDDDDD